Protein AF-J9FZU3-F1 (afdb_monomer_lite)

Organism: NCBI:txid749906

Radius of gyration: 15.81 Å; chains: 1; bounding box: 36×33×37 Å

Secondary structure (DSSP, 8-state):
-----------SS---GGGTHHHHHHHHHHHHSS--SEE---TTTS-HHHHHHHHHTT-EE-S--SSPPPGGG--HHHHHHHHHHHHHHHHHHHHHHHHHHHH-TT--

Structure (mmCIF, N/CA/C/O backbone):
data_AF-J9FZU3-F1
#
_entry.id   AF-J9FZU3-F1
#
loop_
_atom_site.group_PDB
_atom_site.id
_atom_site.type_symbol
_atom_site.label_atom_id
_atom_site.label_alt_id
_atom_site.label_comp_id
_atom_site.label_asym_id
_atom_site.label_entity_id
_atom_site.label_seq_id
_atom_site.pdbx_PDB_ins_code
_atom_site.Cartn_x
_atom_site.Cartn_y
_atom_site.Cartn_z
_atom_site.occupancy
_atom_site.B_iso_or_equiv
_atom_site.auth_seq_id
_atom_site.auth_comp_id
_atom_site.auth_asym_id
_atom_site.auth_atom_id
_atom_site.pdbx_PDB_model_num
ATOM 1 N N . MET A 1 1 ? -1.258 -21.764 -0.130 1.00 37.19 1 MET A N 1
ATOM 2 C CA . MET A 1 1 ? -1.493 -20.657 -1.083 1.00 37.19 1 MET A CA 1
ATOM 3 C C . MET A 1 1 ? -0.238 -20.487 -1.918 1.00 37.19 1 MET A C 1
ATOM 5 O O . MET A 1 1 ? 0.840 -20.437 -1.341 1.00 37.19 1 MET A O 1
ATOM 9 N N . GLN A 1 2 ? -0.350 -20.484 -3.246 1.00 48.31 2 GLN A N 1
ATOM 10 C CA . GLN A 1 2 ? 0.783 -20.216 -4.137 1.00 48.31 2 GLN A CA 1
ATOM 11 C C . GLN A 1 2 ? 1.005 -18.700 -4.161 1.00 48.31 2 GLN A C 1
ATOM 13 O O . GLN A 1 2 ? 0.326 -17.978 -4.883 1.00 48.31 2 GLN A O 1
ATOM 18 N N . GLY A 1 3 ? 1.874 -18.209 -3.277 1.00 56.47 3 GLY A N 1
ATOM 19 C CA . GLY A 1 3 ? 2.290 -16.809 -3.272 1.00 56.47 3 GLY A CA 1
ATOM 20 C C . GLY A 1 3 ? 3.259 -16.568 -4.425 1.00 56.47 3 GLY A C 1
ATOM 21 O O . GLY A 1 3 ? 4.311 -17.200 -4.482 1.00 56.47 3 GLY A O 1
ATOM 22 N N . TYR A 1 4 ? 2.902 -15.683 -5.353 1.00 61.16 4 TYR A N 1
ATOM 23 C CA . TYR A 1 4 ? 3.786 -15.278 -6.444 1.00 61.16 4 TYR A CA 1
ATOM 24 C C . TYR A 1 4 ? 4.544 -14.010 -6.048 1.00 61.16 4 TYR A C 1
ATOM 26 O O . TYR A 1 4 ? 3.938 -13.041 -5.592 1.00 61.16 4 TYR A O 1
ATOM 34 N N . ILE A 1 5 ? 5.862 -14.008 -6.248 1.00 59.28 5 ILE A N 1
ATOM 35 C CA . ILE A 1 5 ? 6.717 -12.834 -6.050 1.00 59.28 5 ILE A CA 1
ATOM 36 C C . ILE A 1 5 ? 7.132 -12.331 -7.429 1.00 59.28 5 ILE A C 1
ATOM 38 O O . ILE A 1 5 ? 7.665 -13.093 -8.234 1.00 59.28 5 ILE A O 1
ATOM 42 N N . PHE A 1 6 ? 6.909 -11.045 -7.695 1.00 65.31 6 PHE A N 1
ATOM 43 C CA . PHE A 1 6 ? 7.347 -10.398 -8.927 1.00 65.31 6 PHE A CA 1
ATOM 44 C C . PHE A 1 6 ? 8.261 -9.223 -8.604 1.00 65.31 6 PHE A C 1
ATOM 46 O O . PHE A 1 6 ? 7.939 -8.400 -7.749 1.00 65.31 6 PHE A O 1
ATOM 53 N N . ILE A 1 7 ? 9.381 -9.134 -9.318 1.00 63.53 7 ILE A N 1
ATOM 54 C CA . ILE A 1 7 ? 10.291 -7.990 -9.266 1.00 63.53 7 ILE A CA 1
ATOM 55 C C . ILE A 1 7 ? 10.033 -7.166 -10.527 1.00 63.53 7 ILE A C 1
ATOM 57 O O . ILE A 1 7 ? 10.205 -7.653 -11.641 1.00 63.53 7 ILE A O 1
ATOM 61 N N . ASP A 1 8 ? 9.546 -5.941 -10.346 1.00 59.31 8 ASP A N 1
ATOM 62 C CA . ASP A 1 8 ? 9.019 -5.105 -11.431 1.00 59.31 8 ASP A CA 1
ATOM 63 C C . ASP A 1 8 ? 10.017 -4.039 -11.925 1.00 59.31 8 ASP A C 1
ATOM 65 O O . ASP A 1 8 ? 9.900 -3.571 -13.062 1.00 59.31 8 ASP A O 1
ATOM 69 N N . HIS A 1 9 ? 10.982 -3.643 -11.093 1.00 57.69 9 HIS A N 1
ATOM 70 C CA . HIS A 1 9 ? 12.084 -2.758 -11.462 1.00 57.69 9 HIS A CA 1
ATOM 71 C C . HIS A 1 9 ? 13.287 -3.011 -10.541 1.00 57.69 9 HIS A C 1
ATOM 73 O O . HIS A 1 9 ? 13.127 -3.075 -9.325 1.00 57.69 9 HIS A O 1
ATOM 79 N N . HIS A 1 10 ? 14.476 -3.167 -11.123 1.00 47.53 10 HIS A N 1
ATOM 80 C CA . HIS A 1 10 ? 15.754 -3.180 -10.414 1.00 47.53 10 HIS A CA 1
ATOM 81 C C . HIS A 1 10 ? 16.682 -2.225 -11.171 1.00 47.53 10 HIS A C 1
ATOM 83 O O . HIS A 1 10 ? 17.074 -2.508 -12.298 1.00 47.53 10 HIS A O 1
ATOM 89 N N . SER A 1 11 ? 16.976 -1.064 -10.587 1.00 46.53 11 SER A N 1
ATOM 90 C CA . SER A 1 11 ? 17.920 -0.086 -11.139 1.00 46.53 11 SER A CA 1
ATOM 91 C C . SER A 1 11 ? 18.738 0.529 -10.009 1.00 46.53 11 SER A C 1
ATOM 93 O O . SER A 1 11 ? 18.258 0.647 -8.883 1.00 46.53 11 SER A O 1
ATOM 95 N N . TRP A 1 12 ? 19.985 0.884 -10.310 1.00 44.84 12 TRP A N 1
ATOM 96 C CA . TRP A 1 12 ? 20.930 1.515 -9.384 1.00 44.84 12 TRP A CA 1
ATOM 97 C C . TRP A 1 12 ? 20.990 3.044 -9.557 1.00 44.84 12 TRP A C 1
ATOM 99 O O . TRP A 1 12 ? 21.769 3.714 -8.880 1.00 44.84 12 TRP A O 1
ATOM 109 N N . GLU A 1 13 ? 20.170 3.604 -10.453 1.00 41.91 13 GLU A N 1
ATOM 110 C CA . GLU A 1 13 ? 20.023 5.050 -10.646 1.00 41.91 13 GLU A CA 1
ATOM 111 C C . GLU A 1 13 ? 18.965 5.641 -9.702 1.00 41.91 13 GLU A C 1
ATOM 113 O O . GLU A 1 13 ? 18.011 4.969 -9.311 1.00 41.91 13 GLU A O 1
ATOM 118 N N . ALA A 1 14 ? 19.114 6.920 -9.339 1.00 43.12 14 ALA A N 1
ATOM 119 C CA . ALA A 1 14 ? 18.154 7.631 -8.495 1.00 43.12 14 ALA A CA 1
ATOM 120 C C . ALA A 1 14 ? 16.809 7.807 -9.228 1.00 43.12 14 ALA A C 1
ATOM 122 O O . ALA A 1 14 ? 16.593 8.787 -9.940 1.00 43.12 14 ALA A O 1
ATOM 123 N N . TYR A 1 15 ? 15.906 6.841 -9.061 1.00 53.03 15 TYR A N 1
ATOM 124 C CA . TYR A 1 15 ? 14.603 6.801 -9.716 1.00 53.03 15 TYR A CA 1
ATOM 125 C C . TYR A 1 15 ? 13.499 7.318 -8.783 1.00 53.03 15 TYR A C 1
ATOM 127 O O . TYR A 1 15 ? 13.421 6.956 -7.609 1.00 53.03 15 TYR A O 1
ATOM 135 N N . ASN A 1 16 ? 12.624 8.190 -9.289 1.00 54.16 16 ASN A N 1
ATOM 136 C CA . ASN A 1 16 ? 11.495 8.708 -8.515 1.00 54.16 16 ASN A CA 1
ATOM 137 C C . ASN A 1 16 ? 10.286 7.763 -8.633 1.00 54.16 16 ASN A C 1
ATOM 139 O O . ASN A 1 16 ? 9.337 8.042 -9.360 1.00 54.16 16 ASN A O 1
ATOM 143 N N . GLU A 1 17 ? 10.312 6.664 -7.875 1.00 58.34 17 GLU A N 1
ATOM 144 C CA . GLU A 1 17 ? 9.296 5.587 -7.843 1.00 58.34 17 GLU A CA 1
ATOM 145 C C . GLU A 1 17 ? 7.878 6.044 -7.435 1.00 58.34 17 GLU A C 1
ATOM 147 O O . GLU A 1 17 ? 6.908 5.287 -7.501 1.00 58.34 17 GLU A O 1
ATOM 152 N N . ASN A 1 18 ? 7.712 7.296 -6.99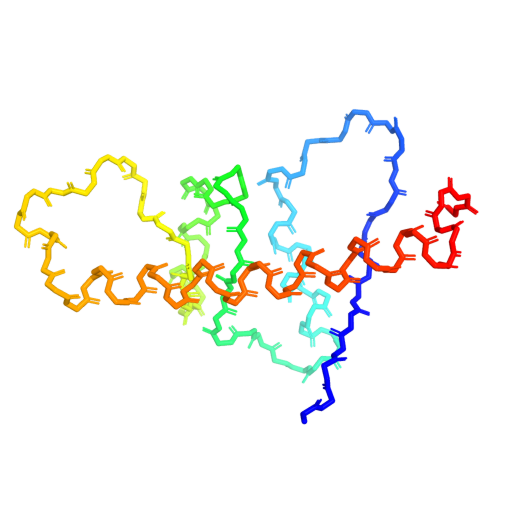7 1.00 56.66 18 ASN A N 1
ATOM 153 C CA . ASN A 1 18 ? 6.442 7.798 -6.469 1.00 56.66 18 ASN A CA 1
ATOM 154 C C . ASN A 1 18 ? 5.301 7.818 -7.503 1.00 56.66 18 ASN A C 1
ATOM 156 O O . ASN A 1 18 ? 4.133 7.923 -7.104 1.00 56.66 18 ASN A O 1
ATOM 160 N N . GLU A 1 19 ? 5.611 7.734 -8.801 1.00 63.75 19 GLU A N 1
ATOM 161 C CA . GLU A 1 19 ? 4.634 7.756 -9.897 1.00 63.75 19 GLU A CA 1
ATOM 162 C C . GLU A 1 19 ? 4.301 6.373 -10.488 1.00 63.75 19 GLU A C 1
ATOM 164 O O . GLU A 1 19 ? 3.387 6.265 -11.312 1.00 63.75 19 GLU A O 1
ATOM 169 N N . ASP A 1 20 ? 4.946 5.305 -10.014 1.00 74.31 20 ASP A N 1
ATOM 170 C CA . ASP A 1 20 ? 4.886 3.980 -10.648 1.00 74.31 20 ASP A CA 1
ATOM 171 C C . ASP A 1 20 ? 3.609 3.189 -10.379 1.00 74.31 20 ASP A C 1
ATOM 173 O O . ASP A 1 20 ? 3.402 2.132 -10.978 1.00 74.31 20 ASP A O 1
ATOM 177 N N . LEU A 1 21 ? 2.705 3.694 -9.532 1.00 83.06 21 LEU A N 1
ATOM 178 C CA . LEU A 1 21 ? 1.483 2.968 -9.163 1.00 83.06 21 LEU A CA 1
ATOM 179 C C . LEU A 1 21 ? 0.703 2.520 -10.395 1.00 83.06 21 LEU A C 1
ATOM 181 O O . LEU A 1 21 ? 0.257 1.378 -10.480 1.00 83.06 21 LEU A O 1
ATOM 185 N N . MET A 1 22 ? 0.568 3.403 -11.379 1.00 82.12 22 MET A N 1
ATOM 186 C CA . MET A 1 22 ? -0.142 3.071 -12.609 1.00 82.12 22 MET A CA 1
ATOM 187 C C . MET A 1 22 ? 0.578 2.000 -13.430 1.00 82.12 22 MET A C 1
ATOM 189 O O . MET A 1 22 ? -0.085 1.194 -14.082 1.00 82.12 22 MET A O 1
ATOM 193 N N . ILE A 1 23 ? 1.911 1.978 -13.406 1.00 84.50 23 ILE A N 1
ATOM 194 C CA . ILE A 1 23 ? 2.718 0.985 -14.117 1.00 84.50 23 ILE A CA 1
ATOM 195 C C . ILE A 1 23 ? 2.525 -0.387 -13.467 1.00 84.50 23 ILE A C 1
ATOM 197 O O . ILE A 1 23 ? 2.194 -1.342 -14.174 1.00 84.50 23 ILE A O 1
ATOM 201 N N . HIS A 1 24 ? 2.630 -0.486 -12.138 1.00 84.19 24 HIS A N 1
ATOM 202 C CA . HIS A 1 24 ? 2.423 -1.755 -11.432 1.00 84.19 24 HIS A CA 1
ATOM 203 C C . HIS A 1 24 ? 0.988 -2.266 -11.574 1.00 84.19 24 HIS A C 1
ATOM 205 O O . HIS A 1 24 ? 0.789 -3.445 -11.853 1.00 84.19 24 HIS A O 1
ATOM 211 N N . LEU A 1 25 ? -0.022 -1.393 -11.482 1.00 85.94 25 LEU A N 1
ATOM 212 C CA . LEU A 1 25 ? -1.418 -1.792 -11.689 1.00 85.94 25 LEU A CA 1
ATOM 213 C C . LEU A 1 25 ? -1.670 -2.312 -13.113 1.00 85.94 25 LEU A C 1
ATOM 215 O O . LEU A 1 25 ? -2.379 -3.301 -13.292 1.00 85.94 25 LEU A O 1
ATOM 219 N N . ARG A 1 26 ? -1.068 -1.687 -14.135 1.00 85.69 26 ARG A N 1
ATOM 220 C CA . ARG A 1 26 ? -1.152 -2.171 -15.524 1.00 85.69 26 ARG A CA 1
ATOM 221 C C . ARG A 1 26 ? -0.488 -3.533 -15.692 1.00 85.69 26 ARG A C 1
ATOM 223 O O . ARG A 1 26 ? -1.072 -4.401 -16.330 1.00 85.69 26 ARG A O 1
ATOM 230 N N . ARG A 1 27 ? 0.700 -3.731 -15.115 1.00 84.50 27 ARG A N 1
ATOM 231 C CA . ARG A 1 27 ? 1.416 -5.015 -15.168 1.00 84.50 27 ARG A CA 1
ATOM 232 C C . ARG A 1 27 ? 0.663 -6.114 -14.435 1.00 84.50 27 ARG A C 1
ATOM 234 O O . ARG A 1 27 ? 0.545 -7.214 -14.964 1.00 84.50 27 ARG A O 1
ATOM 241 N N . TYR A 1 28 ? 0.100 -5.809 -13.268 1.00 86.94 28 TYR A N 1
ATOM 242 C CA . TYR A 1 28 ? -0.772 -6.730 -12.546 1.00 86.94 28 TYR A CA 1
ATOM 243 C C . TYR A 1 28 ? -1.960 -7.143 -13.425 1.00 86.94 28 TYR A C 1
ATOM 245 O O . TYR A 1 28 ? -2.168 -8.333 -13.650 1.00 86.94 28 TYR A O 1
ATOM 253 N N . LYS A 1 29 ? -2.651 -6.174 -14.041 1.00 86.69 29 LYS A N 1
ATOM 254 C CA . LYS A 1 29 ? -3.753 -6.454 -14.971 1.00 86.69 29 LYS A CA 1
ATOM 255 C C . LYS A 1 29 ? -3.330 -7.259 -16.194 1.00 86.69 29 LYS A C 1
ATOM 257 O O . LYS A 1 29 ? -4.087 -8.100 -16.656 1.00 86.69 29 LYS A O 1
ATOM 262 N N . GLN A 1 30 ? -2.130 -7.041 -16.719 1.00 87.12 30 GLN A N 1
ATOM 263 C CA . GLN A 1 30 ? -1.614 -7.834 -17.833 1.00 87.12 30 GLN A CA 1
ATOM 264 C C . GLN A 1 30 ? -1.339 -9.292 -17.428 1.00 87.12 30 GLN A C 1
ATOM 266 O O . GLN A 1 30 ? -1.524 -10.188 -18.245 1.00 87.12 30 GLN A O 1
ATOM 271 N N . ARG A 1 31 ? -0.912 -9.531 -16.180 1.00 85.25 31 ARG A N 1
ATOM 272 C CA . ARG A 1 31 ? -0.611 -10.871 -15.649 1.00 85.25 31 ARG A CA 1
ATOM 273 C C . ARG A 1 31 ? -1.865 -11.652 -15.253 1.00 85.25 31 ARG A C 1
ATOM 275 O O . ARG A 1 31 ? -1.936 -12.842 -15.530 1.00 85.25 31 ARG A O 1
ATOM 282 N N . PHE A 1 32 ? -2.829 -10.991 -14.613 1.00 86.38 32 PHE A N 1
ATOM 283 C CA . PHE A 1 32 ? -4.000 -11.642 -14.010 1.00 86.38 32 PHE A CA 1
ATOM 284 C C . PHE A 1 32 ? -5.320 -11.349 -14.739 1.00 86.38 32 PHE A C 1
ATOM 286 O O . PHE A 1 32 ? -6.342 -11.941 -14.420 1.00 86.38 32 PHE A O 1
ATOM 293 N N . GLY A 1 33 ? -5.326 -10.441 -15.719 1.00 90.06 33 GLY A N 1
ATOM 294 C CA . GLY A 1 33 ? -6.526 -10.008 -16.447 1.00 90.06 33 GLY A CA 1
ATOM 295 C C . GLY A 1 33 ? -7.356 -8.939 -15.722 1.00 90.06 33 GLY A C 1
ATOM 296 O O . GLY A 1 33 ? -8.151 -8.238 -16.352 1.00 90.06 33 GLY A O 1
ATOM 297 N N . GLU A 1 34 ? -7.126 -8.741 -14.425 1.00 89.62 34 GLU A N 1
ATOM 298 C CA . GLU A 1 34 ? -7.907 -7.861 -13.550 1.00 89.62 34 GLU A CA 1
ATOM 299 C C . GLU A 1 34 ? -7.031 -6.955 -12.675 1.00 89.62 34 GLU A C 1
ATOM 301 O O . GLU A 1 34 ? -5.814 -7.093 -12.638 1.00 89.62 34 GLU A O 1
ATOM 306 N N . LEU A 1 35 ? -7.635 -5.965 -12.014 1.00 89.56 35 LEU A N 1
ATOM 307 C CA . LEU A 1 35 ? -6.933 -5.124 -11.038 1.00 89.56 35 LEU A CA 1
ATOM 308 C C . LEU A 1 35 ? -6.973 -5.788 -9.655 1.00 89.56 35 LEU A C 1
ATOM 310 O O . LEU A 1 35 ? -7.934 -6.495 -9.367 1.00 89.56 35 LEU A O 1
ATOM 314 N N . PRO A 1 36 ? -5.975 -5.543 -8.788 1.00 88.94 36 PRO A N 1
ATOM 315 C CA . PRO A 1 36 ? -5.980 -6.124 -7.454 1.00 88.94 36 PRO A CA 1
ATOM 316 C C . PRO A 1 36 ? -7.122 -5.533 -6.622 1.00 88.94 36 PRO A C 1
ATOM 318 O O . PRO A 1 36 ? -7.381 -4.331 -6.689 1.00 88.94 36 PRO A O 1
ATOM 321 N N . GLU A 1 37 ? -7.750 -6.354 -5.782 1.00 88.38 37 GLU A N 1
ATOM 322 C CA . GLU A 1 37 ? -8.790 -5.898 -4.849 1.00 88.38 37 GLU A CA 1
ATOM 323 C C . GLU A 1 37 ? -8.213 -5.001 -3.741 1.00 88.38 37 GLU A C 1
ATOM 325 O O . GLU A 1 37 ? -8.849 -4.034 -3.320 1.00 88.38 37 GLU A O 1
ATOM 330 N N . LYS A 1 38 ? -6.974 -5.277 -3.310 1.00 86.88 38 LYS A N 1
ATOM 331 C CA . LYS A 1 38 ? -6.267 -4.564 -2.238 1.00 86.88 38 LYS A CA 1
ATOM 332 C C . LYS A 1 38 ? -4.804 -4.325 -2.610 1.00 86.88 38 LYS A C 1
ATOM 334 O O . LYS A 1 38 ? -4.136 -5.208 -3.141 1.00 86.88 38 LYS A O 1
ATOM 339 N N . VAL A 1 39 ? -4.289 -3.135 -2.294 1.00 86.00 39 VAL A N 1
ATOM 340 C CA . VAL A 1 39 ? -2.870 -2.775 -2.442 1.00 86.00 39 VAL A CA 1
ATOM 341 C C . VAL A 1 39 ? -2.252 -2.491 -1.080 1.00 86.00 39 VAL A C 1
ATOM 343 O O . VAL A 1 39 ? -2.651 -1.561 -0.368 1.00 86.00 39 VAL A O 1
ATOM 346 N N . GLU A 1 40 ? -1.223 -3.267 -0.748 1.00 83.88 40 GLU A N 1
ATOM 347 C CA . GLU A 1 40 ? -0.355 -3.039 0.401 1.00 83.88 40 GLU A CA 1
ATOM 348 C C . GLU A 1 40 ? 0.995 -2.509 -0.068 1.00 83.88 40 GLU A C 1
ATOM 350 O O . GLU A 1 40 ? 1.706 -3.169 -0.815 1.00 83.88 40 GLU A O 1
ATOM 355 N N . ALA A 1 41 ? 1.339 -1.294 0.353 1.00 79.00 41 ALA A N 1
ATOM 356 C CA . ALA A 1 41 ? 2.601 -0.666 -0.013 1.00 79.00 41 ALA A CA 1
ATOM 357 C C . ALA A 1 41 ? 3.123 0.235 1.112 1.00 79.00 41 ALA A C 1
ATOM 359 O O . ALA A 1 41 ? 2.389 0.598 2.048 1.00 79.00 41 ALA A O 1
ATOM 360 N N . ASP A 1 42 ? 4.390 0.624 1.003 1.00 73.88 42 ASP A N 1
ATOM 361 C CA . ASP A 1 42 ? 5.042 1.510 1.957 1.00 73.88 42 ASP A CA 1
ATOM 362 C C . ASP A 1 42 ? 4.459 2.919 1.973 1.00 73.88 42 ASP A C 1
ATOM 364 O O . ASP A 1 42 ? 3.769 3.381 1.061 1.00 73.88 42 ASP A O 1
ATOM 368 N N . LYS A 1 43 ? 4.743 3.639 3.061 1.00 71.94 43 LYS A N 1
ATOM 369 C CA . LYS A 1 43 ? 4.214 4.990 3.277 1.00 71.94 43 LYS A CA 1
ATOM 370 C C . LYS A 1 43 ? 4.628 5.959 2.167 1.00 71.94 43 LYS A C 1
ATOM 372 O O . LYS A 1 43 ? 3.816 6.803 1.793 1.00 71.94 43 LYS A O 1
ATOM 377 N N . ILE A 1 44 ? 5.857 5.833 1.660 1.00 74.00 44 ILE A N 1
ATOM 378 C CA . ILE A 1 44 ? 6.374 6.653 0.553 1.00 74.00 44 ILE A CA 1
ATOM 379 C C . ILE A 1 44 ? 5.544 6.439 -0.721 1.00 74.00 44 ILE A C 1
ATOM 381 O O . ILE A 1 44 ? 5.167 7.395 -1.395 1.00 74.00 44 ILE A O 1
ATOM 385 N N . TYR A 1 45 ? 5.120 5.196 -0.948 1.00 74.06 45 TYR A N 1
ATOM 386 C CA . TYR A 1 45 ? 4.320 4.792 -2.093 1.00 74.06 45 TYR A CA 1
ATOM 387 C C . TYR A 1 45 ? 2.856 5.234 -1.975 1.00 74.06 45 TYR A C 1
ATOM 389 O O . TYR A 1 45 ? 2.225 5.642 -2.949 1.00 74.06 45 TYR A O 1
ATOM 397 N N . LEU A 1 46 ? 2.297 5.228 -0.762 1.00 83.12 46 LEU A N 1
ATOM 398 C CA . LEU A 1 46 ? 0.915 5.637 -0.484 1.00 83.12 46 LEU A CA 1
ATOM 399 C C . LEU A 1 46 ? 0.759 7.151 -0.271 1.00 83.12 46 LEU A C 1
ATOM 401 O O . LEU A 1 46 ? 0.079 7.608 0.661 1.00 83.12 46 LEU A O 1
ATOM 405 N N . ASN A 1 47 ? 1.353 7.930 -1.176 1.00 84.56 47 ASN A N 1
ATOM 406 C CA . ASN A 1 47 ? 1.214 9.380 -1.243 1.00 84.56 47 ASN A CA 1
ATOM 407 C C . ASN A 1 47 ? -0.213 9.812 -1.665 1.00 84.56 47 ASN A C 1
ATOM 409 O O . ASN A 1 47 ? -1.072 9.001 -2.023 1.00 84.56 47 ASN 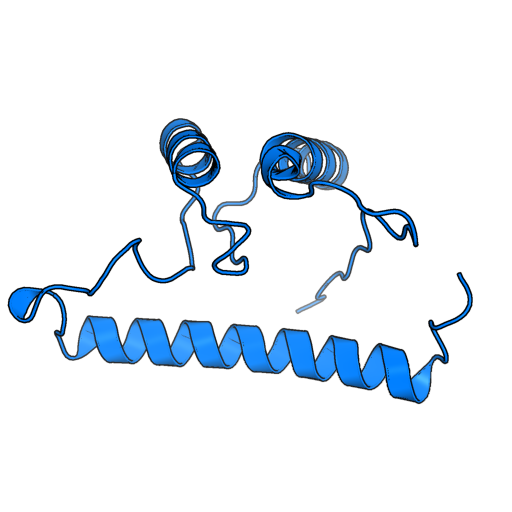A O 1
ATOM 413 N N . ARG A 1 48 ? -0.503 11.121 -1.611 1.00 85.06 48 ARG A N 1
ATOM 414 C CA . ARG A 1 48 ? -1.848 11.661 -1.907 1.00 85.06 48 ARG A CA 1
ATOM 415 C C . ARG A 1 48 ? -2.337 11.318 -3.321 1.00 85.06 48 ARG A C 1
ATOM 417 O O . ARG A 1 48 ? -3.519 11.003 -3.476 1.00 85.06 48 ARG A O 1
ATOM 424 N N . LYS A 1 49 ? -1.450 11.374 -4.324 1.00 86.25 49 LYS A N 1
ATOM 425 C CA . LYS A 1 49 ? -1.753 11.070 -5.734 1.00 86.25 49 LYS A CA 1
ATOM 426 C C . LYS A 1 49 ? -2.160 9.603 -5.868 1.00 86.25 49 LYS A C 1
ATOM 428 O O . LYS A 1 49 ? -3.267 9.313 -6.319 1.00 86.25 49 LYS A O 1
ATOM 433 N N . ASN A 1 50 ? -1.340 8.701 -5.340 1.00 87.06 50 ASN A N 1
ATOM 434 C CA . ASN A 1 50 ? -1.556 7.258 -5.405 1.00 87.06 50 ASN A CA 1
ATOM 435 C C . ASN A 1 50 ? -2.825 6.831 -4.656 1.00 87.06 50 ASN A C 1
ATOM 437 O O . ASN A 1 50 ? -3.650 6.096 -5.191 1.00 87.06 50 ASN A O 1
ATOM 441 N N . ARG A 1 51 ? -3.095 7.405 -3.478 1.00 87.75 51 ARG A N 1
ATOM 442 C CA . ARG A 1 51 ? -4.364 7.175 -2.761 1.00 87.75 51 ARG A CA 1
ATOM 443 C C . ARG A 1 51 ? -5.599 7.680 -3.503 1.00 87.75 51 ARG A C 1
ATOM 445 O O . ARG A 1 51 ? -6.693 7.165 -3.279 1.00 87.75 51 ARG A O 1
ATOM 452 N N . ARG A 1 52 ? -5.485 8.737 -4.315 1.00 89.06 52 ARG A N 1
ATOM 453 C CA . ARG A 1 52 ? -6.600 9.219 -5.1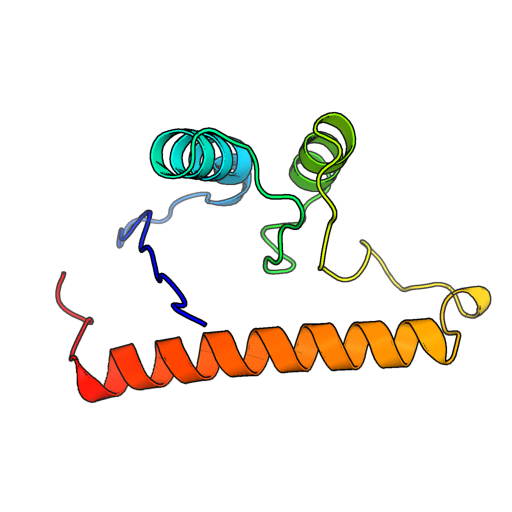46 1.00 89.06 52 ARG A CA 1
ATOM 454 C C . ARG A 1 52 ? -6.873 8.244 -6.289 1.00 89.06 52 ARG A C 1
ATOM 456 O O . ARG A 1 52 ? -8.032 7.932 -6.528 1.00 89.06 52 ARG A O 1
ATOM 463 N N . ILE A 1 53 ? -5.818 7.743 -6.927 1.00 89.19 53 ILE A N 1
ATOM 464 C CA . ILE A 1 53 ? -5.900 6.738 -7.993 1.00 89.19 53 ILE A CA 1
ATOM 465 C C . ILE A 1 53 ? -6.547 5.450 -7.472 1.00 89.19 53 ILE A C 1
ATOM 467 O O . ILE A 1 53 ? -7.537 5.006 -8.041 1.00 89.19 53 ILE A O 1
ATOM 471 N N . LEU A 1 54 ? -6.055 4.898 -6.357 1.00 90.38 54 LEU A N 1
ATOM 472 C CA . LEU A 1 54 ? -6.592 3.658 -5.777 1.00 90.38 54 LEU A CA 1
ATOM 473 C C . LEU A 1 54 ? -8.082 3.783 -5.432 1.00 90.38 54 LEU A C 1
ATOM 475 O O . LEU A 1 54 ? -8.869 2.914 -5.789 1.00 90.38 54 LEU A O 1
ATOM 479 N N . ARG A 1 55 ? -8.499 4.913 -4.842 1.00 88.50 55 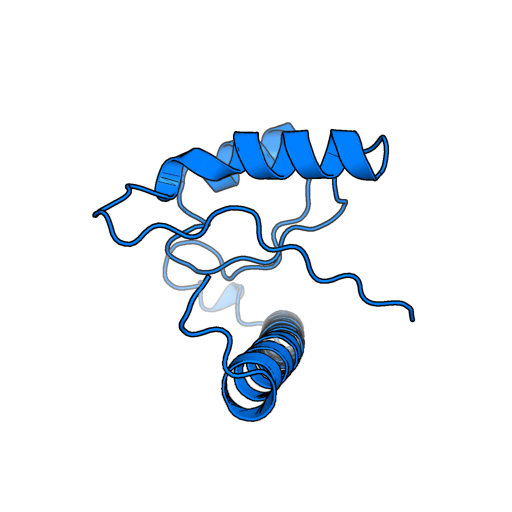ARG A N 1
ATOM 480 C CA . ARG A 1 55 ? -9.920 5.183 -4.564 1.00 88.50 55 ARG A CA 1
ATOM 481 C C . ARG A 1 55 ? -10.767 5.298 -5.830 1.00 88.50 55 ARG A C 1
ATOM 483 O O . ARG A 1 55 ? -11.880 4.788 -5.847 1.00 88.50 55 ARG A O 1
ATOM 490 N N . LEU A 1 56 ? -10.256 5.953 -6.876 1.00 91.69 56 LEU A N 1
ATOM 491 C CA . LEU A 1 56 ? -10.954 6.066 -8.161 1.00 91.69 56 LEU A CA 1
ATOM 492 C C . LEU A 1 56 ? -11.162 4.689 -8.805 1.00 91.69 56 LEU A C 1
ATOM 494 O O . LEU A 1 56 ? -12.223 4.421 -9.358 1.00 91.69 56 LEU A O 1
ATOM 498 N N . LEU A 1 57 ? -10.161 3.817 -8.687 1.00 90.25 57 LEU A N 1
ATOM 499 C CA . LEU A 1 57 ? -10.194 2.444 -9.187 1.00 90.25 57 LEU A CA 1
ATOM 500 C C . LEU A 1 57 ? -10.919 1.467 -8.246 1.00 90.25 57 LEU A C 1
ATOM 502 O O . LEU A 1 57 ? -10.998 0.288 -8.567 1.00 90.25 57 LEU A O 1
ATOM 506 N N . LYS A 1 58 ? -11.463 1.947 -7.115 1.00 92.06 58 LYS A N 1
ATOM 507 C CA . LYS A 1 58 ? -12.125 1.143 -6.070 1.00 92.06 58 LYS A CA 1
ATOM 508 C C . LYS A 1 58 ? -11.247 0.021 -5.492 1.00 92.06 58 LYS A C 1
ATOM 510 O O . LYS A 1 58 ? -11.758 -1.011 -5.081 1.00 92.06 58 LYS A O 1
ATOM 515 N N . ILE A 1 59 ? -9.939 0.254 -5.433 1.00 91.31 59 ILE A N 1
ATOM 516 C CA . ILE A 1 59 ? -8.960 -0.661 -4.842 1.00 91.31 59 ILE A CA 1
ATOM 517 C C . ILE A 1 59 ? -8.789 -0.316 -3.359 1.00 91.31 59 ILE A C 1
ATOM 519 O O . ILE A 1 59 ? -8.570 0.850 -3.005 1.00 91.31 59 ILE A O 1
ATOM 523 N N . GLU A 1 60 ? -8.866 -1.321 -2.488 1.00 88.06 60 GLU A N 1
ATOM 524 C CA . GLU A 1 60 ? -8.659 -1.163 -1.050 1.00 88.06 60 GLU A CA 1
ATOM 525 C C . GLU A 1 60 ? -7.196 -0.808 -0.741 1.00 88.06 60 GLU A C 1
ATOM 527 O O . GLU A 1 60 ? -6.252 -1.329 -1.336 1.00 88.06 60 GLU A O 1
ATOM 532 N N . ILE A 1 61 ? -6.981 0.105 0.208 1.00 87.31 61 ILE A N 1
ATOM 533 C CA . ILE A 1 61 ? -5.646 0.579 0.581 1.00 87.31 61 ILE A CA 1
ATOM 534 C C . ILE A 1 61 ? -5.259 -0.038 1.926 1.00 87.31 61 ILE A C 1
ATOM 536 O O . ILE A 1 61 ? -5.734 0.413 2.966 1.00 87.31 61 ILE A O 1
ATOM 540 N N . GLY A 1 62 ? -4.327 -0.993 1.925 1.00 80.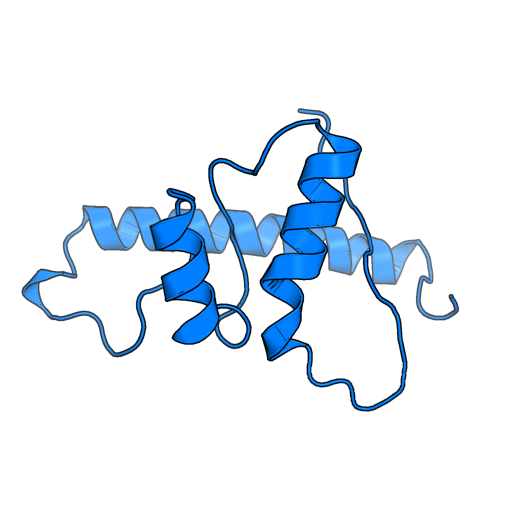31 62 GLY A N 1
ATOM 541 C CA . GLY A 1 62 ? -3.862 -1.685 3.136 1.00 80.31 62 GLY A CA 1
ATOM 542 C C . GLY A 1 62 ? -2.922 -0.870 4.038 1.00 80.31 62 GLY A C 1
ATOM 543 O O . GLY A 1 62 ? -2.500 -1.336 5.094 1.00 80.31 62 GLY A O 1
ATOM 544 N N . GLY A 1 63 ? -2.548 0.356 3.660 1.00 75.06 63 GLY A N 1
ATOM 545 C CA . GLY A 1 63 ? -1.613 1.173 4.443 1.00 75.06 63 GLY A CA 1
ATOM 546 C C . GLY A 1 63 ? -2.257 2.257 5.306 1.00 75.06 63 GLY A C 1
ATOM 547 O O . GLY A 1 63 ? -3.193 2.941 4.876 1.00 75.06 63 GLY A O 1
ATOM 548 N N . LYS A 1 64 ? -1.654 2.494 6.485 1.00 72.12 64 LYS A N 1
ATOM 549 C CA . LYS A 1 64 ? -2.027 3.540 7.461 1.00 72.12 64 LYS A CA 1
ATOM 550 C C . LYS A 1 64 ? -2.405 4.865 6.787 1.00 72.12 64 LYS A C 1
ATOM 552 O O . LYS A 1 64 ? -1.657 5.300 5.911 1.00 72.12 64 LYS A O 1
ATOM 557 N N . PRO A 1 65 ? -3.512 5.523 7.180 1.00 70.31 65 PRO A N 1
ATOM 558 C CA . PRO A 1 65 ? -3.938 6.792 6.592 1.00 70.31 65 PRO A CA 1
ATOM 559 C C . PRO A 1 65 ? -2.846 7.868 6.684 1.00 70.31 65 PRO A C 1
ATOM 561 O O . PRO A 1 65 ? -1.958 7.817 7.534 1.00 70.31 65 PRO A O 1
ATOM 564 N N . LEU A 1 66 ? -2.900 8.851 5.780 1.00 70.25 66 LEU A N 1
ATOM 565 C CA . LEU A 1 66 ? -1.971 9.980 5.822 1.00 70.25 66 LEU A CA 1
ATOM 566 C C . LEU A 1 66 ? -2.256 10.845 7.055 1.00 70.25 66 LEU A C 1
ATOM 568 O O . LEU A 1 66 ? -3.379 11.305 7.240 1.00 70.25 66 LEU A O 1
ATOM 572 N N . GLY A 1 67 ? -1.214 11.111 7.843 1.00 70.44 67 GLY A N 1
ATOM 573 C CA . GLY A 1 67 ? -1.300 11.910 9.066 1.00 70.44 67 GLY A CA 1
ATOM 574 C C . GLY A 1 67 ? -1.439 11.065 10.332 1.00 70.44 67 GLY A C 1
ATOM 575 O O . GLY A 1 67 ? -1.328 9.840 10.308 1.00 70.44 67 GLY A O 1
ATOM 576 N N . ARG A 1 68 ? -1.626 11.741 11.468 1.00 71.56 68 ARG A N 1
ATOM 577 C CA . ARG A 1 68 ? -1.892 11.079 12.746 1.00 71.56 68 ARG A CA 1
ATOM 578 C C . ARG A 1 68 ? -3.368 10.655 12.768 1.00 71.56 68 ARG A C 1
ATOM 580 O O . ARG A 1 68 ? -4.212 11.532 12.600 1.00 71.56 68 ARG A O 1
ATOM 587 N N . PRO A 1 69 ? -3.696 9.368 12.983 1.00 67.38 69 PRO A N 1
ATOM 588 C CA . PRO A 1 69 ? -5.085 8.961 13.177 1.00 67.38 69 PRO A CA 1
ATOM 589 C C . PRO A 1 69 ? -5.667 9.673 14.406 1.00 67.38 69 PRO A C 1
ATOM 591 O O . PRO A 1 69 ? -4.989 9.789 15.437 1.00 67.38 69 PRO A O 1
ATOM 594 N N . SER A 1 70 ? -6.902 10.168 14.292 1.00 69.88 70 SER A N 1
ATOM 595 C CA . SER A 1 70 ? -7.595 10.845 15.398 1.00 69.88 70 SER A CA 1
ATOM 596 C C . SER A 1 70 ? -7.786 9.892 16.586 1.00 69.88 70 SER A C 1
ATOM 598 O O . SER A 1 70 ? -7.794 8.673 16.409 1.00 69.88 70 SER A O 1
ATOM 600 N N . LYS A 1 71 ? -7.954 10.421 17.806 1.00 67.81 71 LYS A N 1
ATOM 601 C CA . LYS A 1 71 ? -8.219 9.595 19.003 1.00 67.81 71 LYS A CA 1
ATOM 602 C C . LYS A 1 71 ? -9.479 8.738 18.835 1.00 67.81 71 LYS A C 1
ATOM 604 O O . LYS A 1 71 ? -9.482 7.587 19.245 1.00 67.81 71 LYS A O 1
ATOM 609 N N . GLU A 1 72 ? -10.492 9.270 18.158 1.00 67.81 72 GLU A N 1
ATOM 610 C CA . GLU A 1 72 ? -11.748 8.571 17.847 1.00 67.81 72 GLU A CA 1
ATOM 611 C C . GLU A 1 72 ? -11.560 7.416 16.851 1.00 67.81 72 GLU A C 1
ATOM 613 O O . GLU A 1 72 ? -12.299 6.441 16.878 1.00 67.81 72 GLU A O 1
ATOM 618 N N . GLN A 1 73 ? -10.535 7.494 15.996 1.00 64.75 73 GLN A N 1
ATOM 619 C CA . GLN A 1 73 ? -10.203 6.455 15.016 1.00 64.75 73 GLN A CA 1
ATOM 620 C C . GLN A 1 73 ? -9.330 5.339 15.608 1.00 64.75 73 GLN A C 1
ATOM 622 O O . GLN A 1 73 ? -9.118 4.322 14.957 1.00 64.75 73 GLN A O 1
ATOM 627 N N . GLN A 1 74 ? -8.815 5.503 16.832 1.00 67.94 74 GLN A N 1
ATOM 628 C CA . GLN A 1 74 ? -8.011 4.493 17.533 1.00 67.94 74 GLN A CA 1
ATOM 629 C C . GLN A 1 74 ? -8.890 3.496 18.297 1.00 67.94 74 GLN A C 1
ATOM 631 O O . GLN A 1 74 ? -8.658 3.210 19.472 1.00 67.94 74 GLN A O 1
ATOM 636 N N . THR A 1 75 ? -9.904 2.952 17.631 1.00 78.38 75 THR A N 1
ATOM 637 C CA . THR A 1 75 ? -10.705 1.851 18.173 1.00 78.38 75 THR A CA 1
ATOM 638 C C . THR A 1 75 ? -9.868 0.570 18.283 1.00 78.38 75 THR A C 1
ATOM 640 O O . THR A 1 75 ? -8.827 0.423 17.635 1.00 78.38 75 THR A O 1
ATOM 643 N N . LYS A 1 76 ? -10.319 -0.393 19.101 1.00 78.31 76 LYS A N 1
ATOM 644 C CA . LYS A 1 76 ? -9.666 -1.714 19.209 1.00 78.31 76 LYS A CA 1
ATOM 645 C C . LYS A 1 76 ? -9.571 -2.416 17.847 1.00 78.31 76 LYS A C 1
ATOM 647 O O . LYS A 1 76 ? -8.543 -3.008 17.540 1.00 78.31 76 LYS A O 1
ATOM 652 N N . GLU A 1 77 ? -10.602 -2.285 17.017 1.00 77.88 77 GLU A N 1
ATOM 653 C CA . GLU A 1 77 ? -10.646 -2.834 15.655 1.00 77.88 77 GLU A CA 1
ATOM 654 C C . GLU A 1 77 ? -9.569 -2.225 14.753 1.00 77.88 77 GLU A C 1
ATOM 656 O O . GLU A 1 77 ? -8.854 -2.946 14.061 1.00 77.88 77 GLU A O 1
ATOM 661 N N . TYR A 1 78 ? -9.379 -0.902 14.815 1.00 75.94 78 TYR A N 1
ATOM 662 C CA . TYR A 1 78 ? -8.306 -0.233 14.082 1.00 75.94 78 TYR A CA 1
ATOM 663 C C . TYR A 1 78 ? -6.928 -0.750 14.511 1.00 75.94 78 TYR A C 1
ATOM 665 O O . TYR A 1 78 ? -6.071 -1.006 13.668 1.00 75.94 78 TYR A O 1
ATOM 673 N N . GLN A 1 79 ? -6.707 -0.946 15.813 1.00 77.06 79 GLN A N 1
ATOM 674 C CA . GLN A 1 79 ? -5.441 -1.484 16.320 1.00 77.06 79 GLN A CA 1
ATOM 675 C C . GLN A 1 79 ? -5.190 -2.916 15.829 1.00 77.06 79 GLN A C 1
ATOM 677 O O . GLN A 1 79 ? -4.074 -3.220 15.411 1.00 77.06 79 GLN A O 1
ATOM 682 N N . GLN A 1 80 ? -6.219 -3.767 15.820 1.00 79.56 80 GLN A N 1
ATOM 683 C CA . GLN A 1 80 ? -6.135 -5.137 15.307 1.00 79.56 80 GLN A CA 1
ATOM 684 C C . GLN A 1 80 ? -5.853 -5.170 13.802 1.00 79.56 80 GLN A C 1
ATOM 686 O O . GLN A 1 80 ? -4.958 -5.895 13.370 1.00 79.56 80 GLN A O 1
ATOM 691 N N . LEU A 1 81 ? -6.545 -4.345 13.010 1.00 76.69 81 LEU A N 1
ATOM 692 C CA . LEU A 1 81 ? -6.299 -4.226 11.573 1.00 76.69 81 LEU A CA 1
ATOM 693 C C . LEU A 1 81 ? -4.863 -3.765 11.296 1.00 76.69 81 LEU A C 1
ATOM 695 O O . LEU A 1 81 ? -4.177 -4.326 10.448 1.00 76.69 81 LEU A O 1
ATOM 699 N N . MET A 1 82 ? -4.375 -2.775 12.047 1.00 75.38 82 MET A N 1
ATOM 700 C CA . MET A 1 82 ? -2.994 -2.315 11.910 1.00 75.38 82 MET A CA 1
ATOM 701 C C . MET A 1 82 ? -1.982 -3.385 12.322 1.00 75.38 82 MET A C 1
ATOM 703 O O . MET A 1 82 ? -0.950 -3.499 11.668 1.00 75.38 82 MET A O 1
ATOM 707 N N . ALA A 1 83 ? -2.253 -4.162 13.374 1.00 77.12 83 ALA A N 1
ATOM 708 C CA . ALA A 1 83 ? -1.393 -5.270 13.781 1.00 77.12 83 ALA A CA 1
ATOM 709 C C . ALA A 1 83 ? -1.341 -6.364 12.704 1.00 77.12 83 ALA A C 1
ATOM 711 O O . ALA A 1 83 ? -0.256 -6.844 12.385 1.00 77.12 83 ALA A O 1
ATOM 712 N N . LYS A 1 84 ? -2.485 -6.690 12.089 1.00 77.75 84 LYS A N 1
ATOM 713 C CA . LYS A 1 84 ? -2.566 -7.644 10.979 1.00 77.75 84 LYS A CA 1
ATOM 714 C C . LYS A 1 84 ? -1.768 -7.169 9.765 1.00 77.75 84 LYS A C 1
ATOM 716 O O . LYS A 1 84 ? -0.899 -7.896 9.305 1.00 77.75 84 LYS A O 1
ATOM 721 N N . ASN A 1 85 ? -1.975 -5.927 9.324 1.00 71.38 85 ASN A N 1
ATOM 722 C CA . ASN A 1 85 ? -1.245 -5.367 8.181 1.00 71.38 85 ASN A CA 1
ATOM 723 C C . ASN A 1 85 ? 0.269 -5.267 8.456 1.00 71.38 85 ASN A C 1
ATOM 725 O O . ASN A 1 85 ? 1.076 -5.357 7.539 1.00 71.38 85 ASN A O 1
ATOM 729 N N . VAL A 1 86 ? 0.682 -5.060 9.714 1.00 73.19 86 VAL A N 1
ATOM 730 C CA . VAL A 1 86 ? 2.104 -5.126 10.100 1.00 73.19 86 VAL A CA 1
ATOM 731 C C . VAL A 1 86 ? 2.622 -6.565 10.038 1.00 73.19 86 VAL A C 1
ATOM 733 O O . VAL A 1 86 ? 3.723 -6.777 9.544 1.00 73.19 86 VAL A O 1
ATOM 736 N N . GLY A 1 87 ? 1.840 -7.547 10.494 1.00 73.69 87 GLY A N 1
ATOM 737 C CA . GLY A 1 87 ? 2.186 -8.966 10.393 1.00 73.69 87 GLY A CA 1
ATOM 738 C C . GLY A 1 87 ? 2.365 -9.428 8.946 1.00 73.69 87 GLY A C 1
ATOM 739 O O . GLY A 1 87 ? 3.414 -9.970 8.615 1.00 73.69 87 GLY A O 1
ATOM 740 N N . GLU A 1 88 ? 1.397 -9.122 8.075 1.00 71.44 88 GLU A N 1
ATOM 741 C CA . GLU A 1 88 ? 1.438 -9.453 6.640 1.00 71.44 88 GLU A CA 1
ATOM 742 C C . GLU A 1 88 ? 2.681 -8.843 5.963 1.00 71.44 88 GLU A C 1
ATOM 744 O O . GLU A 1 88 ? 3.388 -9.516 5.212 1.00 71.44 88 GLU A O 1
ATOM 749 N N . ARG A 1 89 ? 3.032 -7.595 6.302 1.00 69.44 89 ARG A N 1
ATOM 750 C CA . ARG A 1 89 ? 4.268 -6.953 5.821 1.00 69.44 89 ARG A CA 1
ATOM 751 C C . ARG A 1 89 ? 5.532 -7.630 6.325 1.00 69.44 89 ARG A C 1
ATOM 753 O O . ARG A 1 89 ? 6.432 -7.876 5.529 1.00 69.44 89 ARG A O 1
ATOM 760 N N . ASN A 1 90 ? 5.597 -7.940 7.618 1.00 70.06 90 ASN A N 1
ATOM 761 C CA . ASN A 1 90 ? 6.760 -8.598 8.208 1.00 70.06 90 ASN A CA 1
ATOM 762 C C . ASN A 1 90 ? 7.011 -9.966 7.560 1.00 70.06 90 ASN A C 1
ATOM 764 O O . ASN A 1 90 ? 8.163 -10.329 7.339 1.00 70.06 90 ASN A O 1
ATOM 768 N N . GLU A 1 91 ? 5.955 -10.715 7.227 1.00 70.25 91 GLU A N 1
ATOM 769 C CA . GLU A 1 91 ? 6.075 -11.987 6.507 1.00 70.25 91 GLU A CA 1
ATOM 770 C C . GLU A 1 91 ? 6.651 -11.785 5.102 1.00 70.25 91 GLU A C 1
ATOM 772 O O . GLU A 1 91 ? 7.622 -12.450 4.726 1.00 70.25 91 GLU A O 1
ATOM 777 N N . VAL A 1 92 ? 6.123 -10.823 4.341 1.00 64.69 92 VAL A N 1
ATOM 778 C CA . VAL A 1 92 ? 6.633 -10.494 3.001 1.00 64.69 92 VAL A CA 1
ATOM 779 C C . VAL A 1 92 ? 8.103 -10.053 3.065 1.00 64.69 92 VAL A C 1
ATOM 781 O O . VAL A 1 92 ? 8.935 -10.584 2.326 1.00 64.69 92 VAL A O 1
ATOM 784 N N . GLU A 1 93 ? 8.465 -9.161 3.991 1.00 65.12 93 GLU A N 1
ATOM 785 C CA . GLU A 1 93 ? 9.845 -8.704 4.202 1.00 65.12 93 GLU A CA 1
ATOM 786 C C . GLU A 1 93 ? 10.787 -9.832 4.629 1.00 65.12 93 GLU A C 1
ATOM 788 O O . GLU A 1 93 ? 11.900 -9.928 4.109 1.00 65.12 93 GLU A O 1
ATOM 793 N N . ALA A 1 94 ? 10.357 -10.717 5.532 1.00 60.25 94 ALA A N 1
ATOM 794 C CA . ALA A 1 94 ? 11.145 -11.878 5.940 1.00 60.25 94 ALA A CA 1
ATOM 795 C C . ALA A 1 94 ? 11.412 -12.810 4.748 1.00 60.25 94 ALA A C 1
ATOM 797 O O . ALA A 1 94 ? 12.523 -13.330 4.597 1.00 60.25 94 ALA A O 1
ATOM 798 N N . THR A 1 95 ? 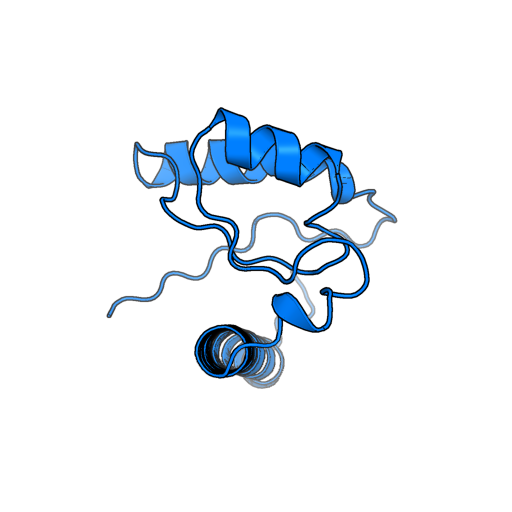10.431 -12.960 3.855 1.00 60.28 95 THR A N 1
ATOM 799 C CA . THR A 1 95 ? 10.568 -13.735 2.615 1.00 60.28 95 THR A CA 1
ATOM 800 C C . THR A 1 95 ? 11.587 -13.087 1.671 1.00 60.28 95 THR A C 1
ATOM 802 O O . THR A 1 95 ? 12.492 -13.763 1.178 1.00 60.28 95 THR A O 1
ATOM 805 N N . PHE A 1 96 ? 11.530 -11.763 1.487 1.00 56.34 96 PHE A N 1
ATOM 806 C CA . PHE A 1 96 ? 12.528 -11.017 0.710 1.00 56.34 96 PHE A CA 1
ATOM 807 C C . PHE A 1 96 ? 13.930 -11.046 1.340 1.00 56.34 96 PHE A C 1
ATOM 809 O O . PHE A 1 96 ? 14.923 -11.196 0.629 1.00 56.34 96 PHE A O 1
ATOM 816 N N . GLY A 1 97 ? 14.040 -10.934 2.666 1.00 55.56 97 GLY A N 1
ATOM 817 C CA . GLY A 1 97 ? 15.305 -11.020 3.399 1.00 55.56 97 GLY A CA 1
ATOM 818 C C . GLY A 1 97 ? 15.950 -12.399 3.272 1.00 55.56 97 GLY A C 1
ATOM 819 O O . GLY A 1 97 ? 17.157 -12.511 3.046 1.00 55.56 97 GLY A O 1
ATOM 820 N N . THR A 1 98 ? 15.126 -13.446 3.323 1.00 58.69 98 THR A N 1
ATOM 821 C CA . THR A 1 98 ? 15.536 -14.824 3.045 1.00 58.69 98 THR A CA 1
ATOM 822 C C . THR A 1 98 ? 16.004 -14.953 1.599 1.00 58.69 98 THR A C 1
ATOM 824 O O . THR A 1 98 ? 17.085 -15.485 1.358 1.00 58.69 98 THR A O 1
ATOM 827 N N . ALA A 1 99 ? 15.273 -14.379 0.640 1.00 53.91 99 ALA A N 1
ATOM 828 C CA . ALA A 1 99 ? 15.656 -14.429 -0.762 1.00 53.91 99 ALA A CA 1
ATOM 829 C C . ALA A 1 99 ? 17.001 -13.729 -1.038 1.00 53.91 99 ALA A C 1
ATOM 831 O O . ALA A 1 99 ? 17.868 -14.294 -1.705 1.00 53.91 99 ALA A O 1
ATOM 832 N N . LYS A 1 100 ? 17.229 -12.546 -0.455 1.00 52.09 100 LYS A N 1
ATOM 833 C CA . LYS A 1 100 ? 18.504 -11.815 -0.560 1.00 52.09 100 LYS A CA 1
ATOM 834 C C . LYS A 1 100 ? 19.670 -12.583 0.069 1.00 52.09 100 LYS A C 1
ATOM 836 O O . LYS A 1 100 ? 20.744 -12.655 -0.525 1.00 52.09 100 LYS A O 1
ATOM 841 N N . ARG A 1 101 ? 19.468 -13.163 1.260 1.00 55.66 101 ARG A N 1
ATOM 842 C CA . ARG A 1 101 ? 20.522 -13.862 2.016 1.00 55.66 101 ARG A CA 1
ATOM 843 C C . ARG A 1 101 ? 20.850 -15.243 1.435 1.00 55.66 101 ARG A C 1
ATOM 845 O O . ARG A 1 101 ? 22.013 -15.632 1.469 1.00 55.66 101 ARG A O 1
ATOM 852 N N . ILE A 1 102 ? 19.859 -15.961 0.905 1.00 49.91 102 ILE A N 1
ATOM 853 C CA . ILE A 1 102 ? 20.022 -17.335 0.404 1.00 49.91 102 ILE A CA 1
ATOM 854 C C . ILE A 1 102 ? 20.355 -17.368 -1.093 1.00 49.91 102 ILE A C 1
ATOM 856 O O . ILE A 1 102 ? 21.247 -18.115 -1.486 1.00 49.91 102 ILE A O 1
ATOM 860 N N . TYR A 1 103 ? 19.719 -16.543 -1.931 1.00 48.91 103 TYR A N 1
ATOM 861 C CA . TYR A 1 103 ? 19.892 -16.621 -3.391 1.00 48.91 103 TYR A CA 1
ATOM 862 C C . TYR A 1 103 ? 20.918 -15.641 -3.978 1.00 48.91 103 TYR A C 1
ATOM 864 O O . TYR A 1 103 ? 21.065 -15.593 -5.195 1.00 48.91 103 TYR A O 1
ATOM 872 N N . ARG A 1 104 ? 21.650 -14.869 -3.156 1.00 48.34 104 ARG A N 1
ATOM 873 C CA . ARG A 1 104 ? 22.660 -13.888 -3.621 1.00 48.34 104 ARG A CA 1
ATOM 874 C C . ARG A 1 104 ? 22.137 -12.967 -4.740 1.00 48.34 104 ARG A C 1
ATOM 876 O O . ARG A 1 104 ? 22.871 -12.634 -5.666 1.00 48.34 104 ARG A O 1
ATOM 883 N N . ALA A 1 105 ? 20.890 -12.510 -4.632 1.00 50.22 105 ALA A N 1
ATOM 884 C CA . ALA A 1 105 ? 20.241 -11.602 -5.586 1.00 50.22 105 ALA A CA 1
ATOM 885 C C . ALA A 1 105 ? 20.802 -10.158 -5.554 1.00 50.22 105 ALA A C 1
ATOM 887 O O . ALA A 1 105 ? 20.073 -9.203 -5.787 1.00 50.22 105 ALA A O 1
ATOM 888 N N . ASN A 1 106 ? 22.085 -9.992 -5.222 1.00 45.22 106 ASN A N 1
ATOM 889 C CA . ASN A 1 106 ? 22.792 -8.712 -5.250 1.00 45.22 106 ASN A CA 1
ATOM 890 C C . ASN A 1 106 ? 23.422 -8.419 -6.630 1.00 45.22 106 ASN A C 1
ATOM 892 O O . ASN A 1 106 ? 23.985 -7.345 -6.795 1.00 45.22 106 ASN A O 1
ATOM 896 N N . ASN A 1 107 ? 23.345 -9.352 -7.593 1.00 40.56 107 ASN A N 1
ATOM 897 C CA . ASN A 1 107 ? 23.956 -9.250 -8.930 1.00 40.56 107 ASN A CA 1
ATOM 898 C C . ASN A 1 107 ? 22.960 -9.581 -10.065 1.00 40.56 107 ASN A C 1
ATOM 900 O O . ASN A 1 107 ? 23.212 -10.503 -10.843 1.00 40.56 107 ASN A O 1
ATOM 904 N N . ILE A 1 108 ? 21.830 -8.875 -10.163 1.00 40.66 108 ILE A N 1
ATOM 905 C CA . ILE A 1 108 ? 20.972 -8.898 -11.365 1.00 40.66 108 ILE A CA 1
ATOM 906 C C . ILE A 1 108 ? 20.570 -7.469 -11.709 1.00 40.66 108 ILE A C 1
ATOM 908 O O . ILE A 1 108 ? 20.204 -6.740 -10.765 1.00 40.66 108 ILE A O 1
#

pLDDT: mean 71.28, std 14.76, range [37.19, 92.06]

Foldseek 3Di:
DPDDDDDDDDDPDPDPCLPCLVVVQVVVCVVPVDGAQEDEDDPSNCDPVNVVVCVVVNHHYLDDDPDDDDPVCPDPVNVVSVVVSVVVVVVVVVVVVCCCVPVVVVDD

InterPro domains:
  IPR025668 Transposase DDE domain [PF13586] (39-104)

Sequence (108 aa):
MQGYIFIDHHSWEAYNENEDLMIHLRRYKQRFGELPEKVEADKIYLNRKNRRILRLLKIEIGGKPLGRPSKEQQTKEYQQLMAKNVGERNEVEATFGTAKRIYRANNI